Protein AF-A0A8X6V2I6-F1 (afdb_monomer)

InterPro domains:
  IPR021109 Aspartic peptidase domain superfamily [G3DSA:2.40.70.10] (16-106)

Structure (mmCIF, N/CA/C/O backbone):
data_AF-A0A8X6V2I6-F1
#
_entry.id   AF-A0A8X6V2I6-F1
#
loop_
_atom_site.group_PDB
_atom_site.id
_atom_site.type_symbol
_atom_site.label_atom_id
_atom_site.label_alt_id
_atom_site.label_comp_id
_atom_site.label_asym_id
_atom_site.label_entity_id
_atom_site.label_seq_id
_atom_site.pdbx_PDB_ins_code
_atom_site.Cartn_x
_atom_site.Cartn_y
_atom_site.Cartn_z
_atom_site.occupancy
_atom_site.B_iso_or_equiv
_atom_site.auth_seq_id
_atom_site.auth_comp_id
_atom_site.auth_asym_id
_atom_site.auth_atom_id
_atom_site.pdbx_PDB_model_num
ATOM 1 N N . MET A 1 1 ? -2.995 -20.496 -29.997 1.00 34.72 1 MET A N 1
ATOM 2 C CA . MET A 1 1 ? -1.849 -21.273 -29.467 1.00 34.72 1 MET A CA 1
ATOM 3 C C . MET A 1 1 ? -1.577 -20.788 -28.047 1.00 34.72 1 MET A C 1
ATOM 5 O O . MET A 1 1 ? -1.769 -19.608 -27.795 1.00 34.72 1 MET A O 1
ATOM 9 N N . GLY A 1 2 ? -1.323 -21.711 -27.118 1.00 36.81 2 GLY A N 1
ATOM 10 C CA . GLY A 1 2 ? -1.746 -21.632 -25.711 1.00 36.81 2 GLY A CA 1
ATOM 11 C C . GLY A 1 2 ? -1.186 -20.481 -24.867 1.00 36.81 2 GLY A C 1
ATOM 12 O O . GLY A 1 2 ? 0.016 -20.237 -24.838 1.00 36.81 2 GLY A O 1
ATOM 13 N N . HIS A 1 3 ? -2.074 -19.824 -24.114 1.00 37.06 3 HIS A N 1
ATOM 14 C CA . HIS A 1 3 ? -1.704 -18.946 -23.006 1.00 37.06 3 HIS A CA 1
ATOM 15 C C . HIS A 1 3 ? -1.237 -19.808 -21.828 1.00 37.06 3 HIS A C 1
ATOM 17 O O . HIS A 1 3 ? -2.047 -20.347 -21.079 1.00 37.06 3 HIS A O 1
ATOM 23 N N . GLY A 1 4 ? 0.080 -19.967 -21.696 1.00 34.59 4 GLY A N 1
ATOM 24 C CA . GLY A 1 4 ? 0.693 -20.616 -20.544 1.00 34.59 4 GLY A CA 1
ATOM 25 C C . GLY A 1 4 ? 0.560 -19.739 -19.303 1.00 34.59 4 GLY A C 1
ATOM 26 O O . GLY A 1 4 ? 1.283 -18.752 -19.161 1.00 34.59 4 GLY A O 1
ATOM 27 N N . SER A 1 5 ? -0.351 -20.105 -18.404 1.00 36.72 5 SER A N 1
ATOM 28 C CA . SER A 1 5 ? -0.312 -19.675 -17.007 1.00 36.72 5 SER A CA 1
ATOM 29 C C . SER A 1 5 ? 1.030 -20.121 -16.426 1.00 36.72 5 SER A C 1
ATOM 31 O O . SER A 1 5 ? 1.295 -21.316 -16.333 1.00 36.72 5 SER A O 1
ATOM 33 N N . ARG A 1 6 ? 1.920 -19.177 -16.105 1.00 38.22 6 ARG A N 1
ATOM 3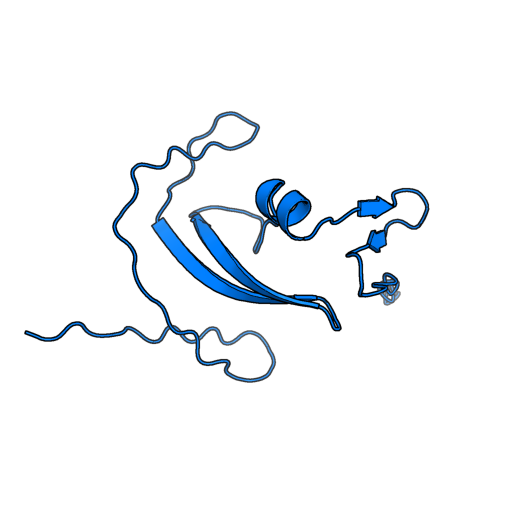4 C CA . ARG A 1 6 ? 3.161 -19.489 -15.389 1.00 38.22 6 ARG A CA 1
ATOM 35 C C . ARG A 1 6 ? 2.872 -19.448 -13.896 1.00 38.22 6 ARG A C 1
ATOM 37 O O . ARG A 1 6 ? 2.546 -18.393 -13.360 1.00 38.22 6 ARG A O 1
ATOM 44 N N . GLU A 1 7 ? 2.981 -20.603 -13.259 1.00 34.56 7 GLU A N 1
ATOM 45 C CA . GLU A 1 7 ? 2.944 -20.756 -11.809 1.00 34.56 7 GLU A CA 1
ATOM 46 C C . GLU A 1 7 ? 4.287 -20.272 -11.244 1.00 34.56 7 GLU A C 1
ATOM 48 O O . GLU A 1 7 ? 5.346 -20.754 -11.647 1.00 34.56 7 GLU A O 1
ATOM 53 N N . ILE A 1 8 ? 4.265 -19.273 -10.359 1.00 40.44 8 ILE A N 1
ATOM 54 C CA . ILE A 1 8 ? 5.465 -18.788 -9.667 1.00 40.44 8 ILE A CA 1
ATOM 55 C C . ILE A 1 8 ? 5.365 -19.251 -8.214 1.00 40.44 8 ILE A C 1
ATOM 57 O O . ILE A 1 8 ? 4.503 -18.791 -7.468 1.00 40.44 8 ILE A O 1
ATOM 61 N N . PHE A 1 9 ? 6.249 -20.169 -7.824 1.00 33.78 9 PHE A N 1
ATOM 62 C CA . PHE A 1 9 ? 6.359 -20.684 -6.461 1.00 33.78 9 PHE A CA 1
ATOM 63 C C . PHE A 1 9 ? 7.393 -19.857 -5.690 1.00 33.78 9 PHE A C 1
ATOM 65 O O . PHE A 1 9 ? 8.577 -19.887 -6.022 1.00 33.78 9 PHE A O 1
ATOM 72 N N . TYR A 1 10 ? 6.971 -19.131 -4.652 1.00 34.50 10 TYR A N 1
ATOM 73 C CA . TYR A 1 10 ? 7.896 -18.546 -3.678 1.00 34.50 10 TYR A CA 1
ATOM 74 C C . TYR A 1 10 ? 8.022 -19.484 -2.474 1.00 34.50 10 TYR A C 1
ATOM 76 O O . TYR A 1 10 ? 7.059 -19.704 -1.743 1.00 34.50 10 TYR A O 1
ATOM 84 N N . PHE A 1 11 ? 9.221 -20.030 -2.259 1.00 35.69 11 PHE A N 1
ATOM 85 C CA . PHE A 1 11 ? 9.559 -20.795 -1.060 1.00 35.69 11 PHE A CA 1
ATOM 86 C C . PHE A 1 11 ? 10.163 -19.857 -0.014 1.00 35.69 11 PHE A C 1
ATOM 88 O O . PHE A 1 11 ? 11.371 -19.645 0.041 1.00 35.69 11 PHE A O 1
ATOM 95 N N . GLY A 1 12 ? 9.297 -19.284 0.818 1.00 30.97 12 GLY A N 1
ATOM 96 C CA . GLY A 1 12 ? 9.668 -18.561 2.030 1.00 30.97 12 GLY A CA 1
ATOM 97 C C . GLY A 1 12 ? 8.832 -19.066 3.201 1.00 30.97 12 GLY A C 1
ATOM 98 O O . GLY A 1 12 ? 7.805 -18.482 3.502 1.00 30.97 12 GLY A O 1
ATOM 99 N N . GLY A 1 13 ? 9.256 -20.179 3.811 1.00 35.97 13 GLY A N 1
ATOM 100 C CA . GLY A 1 13 ? 8.811 -20.652 5.130 1.00 35.97 13 GLY A CA 1
ATOM 101 C C . GLY A 1 13 ? 7.299 -20.791 5.365 1.00 35.97 13 GLY A C 1
ATOM 102 O O . GLY A 1 13 ? 6.717 -19.969 6.060 1.00 35.97 13 GLY A O 1
ATOM 103 N N . GLY A 1 14 ? 6.704 -21.899 4.904 1.00 39.41 14 GLY A N 1
ATOM 104 C CA . GLY A 1 14 ? 5.404 -22.390 5.387 1.00 39.41 14 GLY 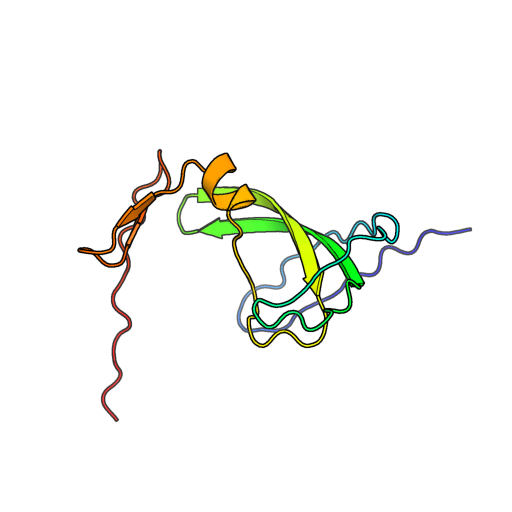A CA 1
ATOM 105 C C . GLY A 1 14 ? 4.241 -22.264 4.397 1.00 39.41 14 GLY A C 1
ATOM 106 O O . GLY A 1 14 ? 3.659 -21.200 4.244 1.00 39.41 14 GLY A O 1
ATOM 107 N N . ILE A 1 15 ? 3.856 -23.415 3.830 1.00 37.88 15 ILE A N 1
ATOM 108 C CA . ILE A 1 15 ? 2.698 -23.690 2.955 1.00 37.88 15 ILE A CA 1
ATOM 109 C C . ILE A 1 15 ? 2.793 -23.077 1.537 1.00 37.88 15 ILE A C 1
ATOM 111 O O . ILE A 1 15 ? 2.723 -21.859 1.387 1.00 37.88 15 ILE A O 1
ATOM 115 N N . PRO A 1 16 ? 2.877 -23.899 0.467 1.00 38.62 16 PRO A N 1
ATOM 116 C CA . PRO A 1 16 ? 2.760 -23.404 -0.902 1.00 38.62 16 PRO A CA 1
ATOM 117 C C . PRO A 1 16 ? 1.335 -22.887 -1.135 1.00 38.62 16 PRO A C 1
ATOM 119 O O . PRO A 1 16 ? 0.387 -23.666 -1.215 1.00 38.62 16 PRO A O 1
ATOM 122 N N . GLN A 1 17 ? 1.169 -21.567 -1.221 1.00 45.44 17 GLN A N 1
ATOM 123 C CA . GLN A 1 17 ? -0.076 -20.974 -1.699 1.00 45.44 17 GLN A CA 1
ATOM 124 C C . GLN A 1 17 ? -0.013 -20.855 -3.221 1.00 45.44 17 GLN A C 1
ATOM 126 O O . GLN A 1 17 ? 0.928 -20.296 -3.780 1.00 45.44 17 GLN A O 1
ATOM 131 N N . LEU A 1 18 ? -1.011 -21.429 -3.890 1.00 39.56 18 LEU A N 1
ATOM 132 C CA . LEU A 1 18 ? -1.166 -21.361 -5.335 1.00 39.56 18 LEU A CA 1
ATOM 133 C C . LEU A 1 18 ? -1.583 -19.929 -5.712 1.00 39.56 18 LEU A C 1
ATOM 135 O O . LEU A 1 18 ? -2.732 -19.537 -5.512 1.00 39.56 18 LEU A O 1
ATOM 139 N N . PHE A 1 19 ? -0.651 -19.130 -6.230 1.00 46.31 19 PHE A N 1
ATOM 140 C CA . PHE A 1 19 ? -0.945 -17.780 -6.712 1.00 46.31 19 PHE A CA 1
ATOM 141 C C . PHE A 1 19 ? -1.401 -17.844 -8.171 1.00 46.31 19 PHE A C 1
ATOM 143 O O . PHE A 1 19 ? -0.634 -18.222 -9.057 1.00 46.31 19 PHE A O 1
ATOM 150 N N . SER A 1 20 ? -2.642 -17.444 -8.457 1.00 41.53 20 SER A N 1
ATOM 151 C CA . SER A 1 20 ? -3.086 -17.287 -9.842 1.00 41.53 20 SER A CA 1
ATOM 152 C C . SER A 1 20 ? -2.571 -15.960 -10.405 1.00 41.53 20 SER A C 1
ATOM 154 O O . SER A 1 20 ? -3.178 -14.908 -10.204 1.00 41.53 20 SER A O 1
ATOM 156 N N . TYR A 1 21 ? -1.450 -15.996 -11.125 1.00 45.44 21 TYR A N 1
ATOM 157 C CA . TYR A 1 21 ? -0.952 -14.839 -11.863 1.00 45.44 21 TYR A CA 1
ATOM 158 C C . TYR A 1 21 ? -1.790 -14.624 -13.130 1.00 45.44 21 TYR A C 1
ATOM 160 O O . TYR A 1 21 ? -1.761 -15.435 -14.057 1.00 45.44 21 TYR A O 1
ATOM 168 N N . ARG A 1 22 ? -2.533 -13.514 -13.190 1.00 51.41 22 ARG A N 1
ATOM 169 C CA . ARG A 1 22 ? -3.125 -13.016 -14.437 1.00 51.41 22 ARG A CA 1
ATOM 170 C C . ARG A 1 22 ? -2.309 -11.811 -14.907 1.00 51.41 22 ARG A C 1
ATOM 172 O O . ARG A 1 22 ? -2.532 -10.721 -14.382 1.00 51.41 22 ARG A O 1
ATOM 179 N N . PRO A 1 23 ? -1.382 -11.966 -15.872 1.00 45.47 23 PRO A N 1
ATOM 180 C CA . PRO A 1 23 ? -0.677 -10.825 -16.438 1.00 45.47 23 PRO A CA 1
ATOM 181 C C . PRO A 1 23 ? -1.694 -9.906 -17.117 1.00 45.47 23 PRO A C 1
ATOM 183 O O . PRO A 1 23 ? -2.195 -10.212 -18.199 1.00 45.47 23 PRO A O 1
ATOM 186 N N . ARG A 1 24 ? -2.019 -8.776 -16.487 1.00 52.78 24 ARG A N 1
ATOM 187 C CA . ARG A 1 24 ? -2.667 -7.657 -17.178 1.00 52.78 24 ARG A CA 1
ATOM 188 C C . ARG A 1 24 ? -1.593 -6.870 -17.935 1.00 52.78 24 ARG A C 1
ATOM 190 O O . ARG A 1 24 ? -0.446 -6.815 -17.500 1.00 52.78 24 ARG A O 1
ATOM 197 N N . GLN A 1 25 ? -1.961 -6.343 -19.107 1.00 50.03 25 GLN A N 1
ATOM 198 C CA . GLN A 1 25 ? -1.101 -5.593 -20.037 1.00 50.03 25 GLN A CA 1
ATOM 199 C C . GLN A 1 25 ? -0.102 -4.666 -19.328 1.00 50.03 25 GLN A C 1
ATOM 201 O O . GLN A 1 25 ? -0.443 -4.043 -18.327 1.00 50.03 25 GLN A O 1
ATOM 206 N N . LYS A 1 26 ? 1.105 -4.514 -19.901 1.00 52.06 26 LYS A N 1
ATOM 207 C CA . LYS A 1 26 ? 2.077 -3.485 -19.496 1.00 52.06 26 LYS A CA 1
ATOM 208 C C . LYS A 1 26 ? 1.393 -2.114 -19.494 1.00 52.06 26 LYS A C 1
ATOM 210 O O . LYS A 1 26 ? 1.209 -1.514 -20.552 1.00 52.06 26 LYS A O 1
ATOM 215 N N . THR A 1 27 ? 1.014 -1.618 -18.324 1.00 53.31 27 THR A N 1
ATOM 216 C CA . THR A 1 27 ? 0.549 -0.244 -18.168 1.00 53.31 27 THR A CA 1
ATOM 217 C C . THR A 1 27 ? 1.769 0.674 -18.160 1.00 53.31 27 THR A C 1
ATOM 219 O O . THR A 1 27 ? 2.790 0.366 -17.540 1.00 53.31 27 THR A O 1
ATOM 222 N N . LYS A 1 28 ? 1.690 1.804 -18.877 1.00 62.97 28 LYS A N 1
ATOM 223 C CA . LYS A 1 28 ? 2.704 2.876 -18.852 1.00 62.97 28 LYS A CA 1
ATOM 224 C C . LYS A 1 28 ? 2.588 3.699 -17.560 1.00 62.97 28 LYS A C 1
ATOM 226 O O . LYS A 1 28 ? 2.609 4.927 -17.601 1.00 62.97 28 LYS A O 1
ATOM 231 N N . ASP A 1 29 ? 2.407 3.034 -16.425 1.00 73.69 29 ASP A N 1
ATOM 232 C CA . ASP A 1 29 ? 2.307 3.718 -15.145 1.00 73.69 29 ASP A CA 1
ATOM 233 C C . ASP A 1 29 ? 3.696 4.231 -14.774 1.00 73.69 29 ASP A C 1
ATOM 235 O O . ASP A 1 29 ? 4.653 3.463 -14.643 1.00 73.69 29 ASP A O 1
ATOM 239 N N . ARG A 1 30 ? 3.824 5.552 -14.647 1.00 82.44 30 ARG A N 1
ATOM 240 C CA . ARG A 1 30 ? 5.062 6.177 -14.193 1.00 82.44 30 ARG A CA 1
ATOM 241 C C . ARG A 1 30 ? 5.123 6.068 -12.674 1.00 82.44 30 ARG A C 1
ATOM 243 O O . ARG A 1 30 ? 4.388 6.763 -11.980 1.00 82.44 30 ARG A O 1
ATOM 250 N N . VAL A 1 31 ? 6.030 5.235 -12.176 1.00 85.25 31 VAL A N 1
ATOM 251 C CA . VAL A 1 31 ? 6.306 5.094 -10.744 1.00 85.25 31 VAL A CA 1
ATOM 252 C C . VAL A 1 31 ? 7.633 5.773 -10.429 1.00 85.25 31 VAL A C 1
ATOM 254 O O . VAL A 1 31 ? 8.626 5.569 -11.129 1.00 85.25 31 VAL A O 1
ATOM 257 N N . VAL A 1 32 ? 7.639 6.613 -9.398 1.00 88.19 32 VAL A N 1
ATOM 258 C CA . VAL A 1 32 ? 8.826 7.335 -8.930 1.00 88.19 32 VAL A CA 1
ATOM 259 C C . VAL A 1 32 ? 8.972 7.164 -7.424 1.00 88.19 32 VAL A C 1
ATOM 261 O O . VAL A 1 32 ? 7.972 7.096 -6.706 1.00 88.19 32 VAL A O 1
ATOM 264 N N . THR A 1 33 ? 10.209 7.092 -6.941 1.00 84.56 33 THR A N 1
ATOM 265 C CA . THR A 1 33 ? 10.500 7.119 -5.506 1.00 84.56 33 THR A CA 1
ATOM 266 C C . THR A 1 33 ? 10.239 8.509 -4.927 1.00 84.56 33 THR A C 1
ATOM 268 O O . THR A 1 33 ? 10.096 9.494 -5.656 1.00 84.56 33 THR A O 1
ATOM 271 N N . ALA A 1 34 ? 10.249 8.618 -3.597 1.00 83.56 34 ALA A N 1
ATOM 272 C CA . ALA A 1 34 ? 10.169 9.908 -2.911 1.00 83.56 34 ALA A CA 1
ATOM 273 C C . ALA A 1 34 ? 11.321 10.862 -3.294 1.00 83.56 34 ALA A C 1
ATOM 275 O O . ALA A 1 34 ? 11.150 12.075 -3.266 1.00 83.56 34 ALA A O 1
ATOM 276 N N . GLN A 1 35 ? 12.477 10.323 -3.692 1.00 85.94 35 GLN A N 1
ATOM 277 C CA . GLN A 1 35 ? 13.635 11.084 -4.177 1.00 85.94 35 GLN A CA 1
ATOM 278 C C . GLN A 1 35 ? 13.523 11.448 -5.669 1.00 85.94 35 GLN A C 1
ATOM 280 O O . GLN A 1 35 ? 14.449 12.022 -6.235 1.00 85.94 35 GLN A O 1
ATOM 285 N N . GLY A 1 36 ? 12.417 11.090 -6.329 1.00 82.69 36 GLY A N 1
ATOM 286 C CA . GLY A 1 36 ? 12.183 11.348 -7.749 1.00 82.69 36 GLY A CA 1
ATOM 287 C C . GLY A 1 36 ? 12.872 10.366 -8.699 1.00 82.69 36 GLY A C 1
ATOM 288 O O . GLY A 1 36 ? 12.769 10.537 -9.915 1.00 82.69 36 GLY A O 1
ATOM 289 N N . ALA A 1 37 ? 13.544 9.329 -8.185 1.00 85.62 37 ALA A N 1
ATOM 290 C CA . ALA A 1 37 ? 14.170 8.312 -9.023 1.00 85.62 37 ALA A CA 1
ATOM 291 C C . ALA A 1 37 ? 13.090 7.440 -9.694 1.00 85.62 37 ALA A C 1
ATOM 293 O O . ALA A 1 37 ? 12.116 7.065 -9.036 1.00 85.62 37 ALA A O 1
ATOM 294 N N . PRO A 1 38 ? 13.217 7.112 -10.989 1.00 85.31 38 PRO A N 1
ATOM 295 C CA . PRO A 1 38 ? 12.258 6.244 -11.661 1.00 85.31 38 PRO A CA 1
ATOM 296 C C . PRO A 1 38 ? 12.347 4.808 -11.128 1.00 85.31 38 PRO A C 1
ATOM 298 O O . PRO A 1 38 ? 13.439 4.270 -10.959 1.00 85.31 38 PRO A O 1
ATOM 301 N N . CYS A 1 39 ? 11.193 4.171 -10.921 1.00 86.44 39 CYS A N 1
ATOM 302 C CA . CYS A 1 39 ? 11.095 2.744 -10.617 1.00 86.44 39 CYS A CA 1
ATOM 303 C C . CYS A 1 39 ? 10.611 1.975 -11.847 1.00 86.44 39 CYS A C 1
ATOM 305 O O . CYS A 1 39 ? 9.644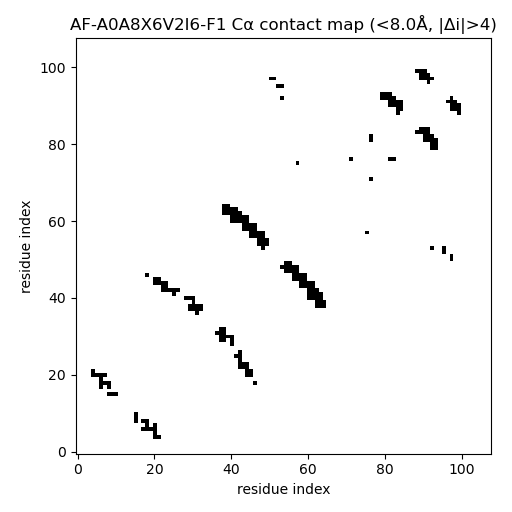 2.375 -12.503 1.00 86.44 39 CYS A O 1
ATOM 307 N N . SER A 1 40 ? 11.240 0.836 -12.134 1.00 88.50 40 SER A N 1
ATOM 308 C CA . SER A 1 40 ? 10.790 -0.049 -13.209 1.00 88.50 40 SER A CA 1
ATOM 309 C C . SER A 1 40 ? 9.505 -0.763 -12.793 1.00 88.50 40 SER 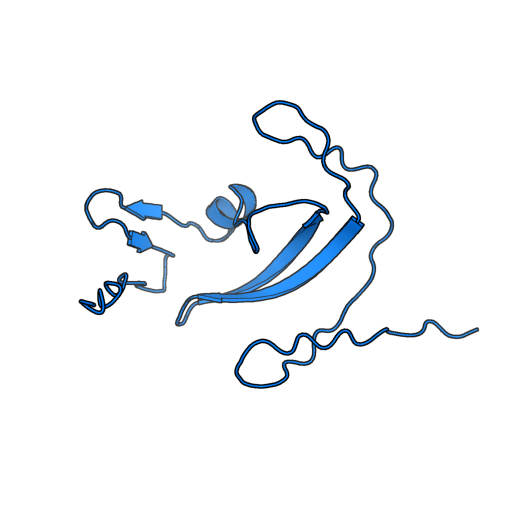A C 1
ATOM 311 O O . SER A 1 40 ? 9.514 -1.632 -11.923 1.00 88.50 40 SER A O 1
ATOM 313 N N . HIS A 1 41 ? 8.394 -0.402 -13.434 1.00 89.19 41 HIS A N 1
ATOM 314 C CA . HIS A 1 41 ? 7.108 -1.069 -13.269 1.00 89.19 41 HIS A CA 1
ATOM 315 C C . HIS A 1 41 ? 7.047 -2.327 -14.149 1.00 89.19 41 HIS A C 1
ATOM 317 O O . HIS A 1 41 ? 7.005 -2.241 -15.379 1.00 89.19 41 HIS A O 1
ATOM 323 N N . LEU A 1 42 ? 7.055 -3.502 -13.520 1.00 88.81 42 LEU A N 1
ATOM 324 C CA . LEU A 1 42 ? 7.070 -4.801 -14.201 1.00 88.81 42 LEU A CA 1
ATOM 325 C C . LEU A 1 42 ? 5.661 -5.292 -14.569 1.00 88.81 42 LEU A C 1
ATOM 327 O O . LEU A 1 42 ? 5.512 -6.123 -15.466 1.00 88.81 42 LEU A O 1
ATOM 331 N N . GLY A 1 43 ? 4.627 -4.767 -13.909 1.00 88.94 43 GLY A N 1
ATOM 332 C CA . GLY A 1 43 ? 3.230 -5.114 -14.152 1.00 88.94 43 GLY A CA 1
ATOM 333 C C . GLY A 1 43 ? 2.392 -5.042 -12.882 1.00 88.94 43 GLY A C 1
ATOM 334 O O . GLY A 1 43 ? 2.820 -4.480 -11.878 1.00 88.94 43 GLY A O 1
ATOM 335 N N . ARG A 1 44 ? 1.200 -5.643 -12.923 1.00 89.88 44 ARG A N 1
ATOM 336 C CA . ARG A 1 44 ? 0.294 -5.733 -11.773 1.00 89.88 44 ARG A CA 1
ATOM 337 C C . ARG A 1 44 ? -0.060 -7.182 -11.449 1.00 89.88 44 ARG A C 1
ATOM 339 O O . ARG A 1 44 ? -0.054 -8.029 -12.344 1.00 89.88 44 ARG A O 1
ATOM 346 N N . VAL A 1 45 ? -0.377 -7.459 -10.188 1.00 90.06 45 VAL A N 1
ATOM 347 C CA . VAL A 1 45 ? -0.831 -8.775 -9.714 1.00 90.06 45 VAL A CA 1
ATOM 348 C C . VAL A 1 45 ? -1.939 -8.620 -8.681 1.00 90.06 45 VAL A C 1
ATOM 350 O O . VAL A 1 45 ? -1.864 -7.751 -7.821 1.00 90.06 45 VAL A O 1
ATOM 353 N N . GLU A 1 46 ? -2.966 -9.463 -8.757 1.00 91.44 46 GLU A N 1
ATOM 354 C CA . GLU A 1 46 ? -3.990 -9.557 -7.716 1.00 91.44 46 GLU A CA 1
ATOM 355 C C . GLU A 1 46 ? -3.572 -10.612 -6.687 1.00 91.44 46 GLU A C 1
ATOM 357 O O . GLU A 1 46 ? -3.300 -11.759 -7.044 1.00 91.44 46 GLU A O 1
ATOM 362 N N . LEU A 1 47 ? -3.501 -10.221 -5.415 1.00 87.81 47 LEU A N 1
ATOM 363 C CA . LEU A 1 47 ? -3.126 -11.089 -4.299 1.00 87.81 47 LEU A CA 1
ATOM 364 C C . LEU A 1 47 ? -4.195 -11.037 -3.207 1.00 87.81 47 LEU A C 1
ATOM 366 O O . LEU A 1 47 ? -4.828 -10.007 -2.986 1.00 87.81 47 LEU A O 1
ATOM 370 N N . GLN A 1 48 ? -4.369 -12.141 -2.481 1.00 88.69 48 GLN A N 1
ATOM 371 C CA . GLN A 1 48 ? -5.167 -12.155 -1.256 1.00 88.69 48 GLN A CA 1
ATOM 372 C C . GLN A 1 48 ? -4.329 -11.603 -0.102 1.00 88.69 48 GLN A C 1
ATOM 374 O O . GLN A 1 48 ? -3.377 -12.245 0.343 1.00 88.69 48 GLN A O 1
ATOM 379 N N . ILE A 1 49 ? -4.682 -10.418 0.394 1.00 88.38 49 ILE A N 1
ATOM 380 C CA . ILE A 1 49 ? -4.079 -9.864 1.606 1.00 88.38 49 ILE A CA 1
ATOM 381 C C . ILE A 1 49 ? -4.751 -10.523 2.804 1.00 88.38 49 ILE A C 1
ATOM 383 O O . ILE A 1 49 ? -5.977 -10.506 2.902 1.00 88.38 49 ILE A O 1
ATOM 387 N N . ARG A 1 50 ? -3.950 -11.040 3.739 1.00 86.81 50 ARG A N 1
ATOM 388 C CA . ARG A 1 50 ? -4.418 -11.488 5.052 1.00 86.81 50 ARG A CA 1
ATOM 389 C C . ARG A 1 50 ? -3.696 -10.722 6.154 1.00 86.81 50 ARG A C 1
ATOM 391 O O . ARG A 1 50 ? -2.492 -10.890 6.333 1.00 86.81 50 ARG A O 1
ATOM 398 N N . ILE A 1 51 ? -4.438 -9.916 6.910 1.00 85.06 51 ILE A N 1
ATOM 399 C CA . ILE A 1 51 ? -3.947 -9.237 8.116 1.00 85.06 51 ILE A CA 1
ATOM 400 C C . ILE A 1 51 ? -4.827 -9.698 9.276 1.00 85.06 51 ILE A C 1
ATOM 402 O O . ILE A 1 51 ? -5.917 -9.180 9.493 1.00 85.06 51 ILE A O 1
ATOM 406 N N . ARG A 1 52 ? -4.353 -10.716 10.002 1.00 81.62 52 ARG A N 1
ATOM 407 C CA . ARG A 1 52 ? -5.131 -11.441 11.022 1.00 81.62 52 ARG A CA 1
ATOM 408 C C . ARG A 1 52 ? -6.435 -12.024 10.467 1.00 81.62 52 ARG A C 1
ATOM 410 O O . ARG A 1 52 ? -6.368 -12.932 9.634 1.00 81.62 52 ARG A O 1
ATOM 417 N N . GLU A 1 53 ? -7.580 -11.545 10.950 1.00 80.12 53 GLU A N 1
ATOM 418 C CA . GLU A 1 53 ? -8.925 -11.941 10.539 1.00 80.12 53 GLU A CA 1
ATOM 419 C C . GLU A 1 53 ? -9.403 -11.179 9.294 1.00 80.12 53 GLU A C 1
ATOM 421 O O . GLU A 1 53 ? -10.328 -11.635 8.626 1.00 80.12 53 GLU A O 1
ATOM 426 N N . PHE A 1 54 ? -8.765 -10.055 8.948 1.00 80.75 54 PHE A N 1
ATOM 427 C CA . PHE A 1 54 ? -9.079 -9.315 7.730 1.00 80.75 54 PHE A CA 1
ATOM 428 C C . PHE A 1 54 ? -8.494 -10.028 6.507 1.00 80.75 54 PHE A C 1
ATOM 430 O O . PHE A 1 54 ? -7.282 -10.271 6.437 1.00 80.75 54 PHE A O 1
ATOM 437 N N . GLN A 1 55 ? -9.346 -10.309 5.520 1.00 87.44 55 GLN A N 1
ATOM 438 C CA . GLN A 1 55 ? -8.943 -10.884 4.242 1.00 87.44 55 GLN A CA 1
ATOM 439 C C . GLN A 1 55 ? -9.626 -10.176 3.071 1.00 87.44 55 GLN A C 1
ATOM 441 O O . GLN A 1 55 ? -10.849 -10.026 3.057 1.00 87.44 55 GLN A O 1
ATOM 446 N N . LYS A 1 56 ? -8.843 -9.749 2.073 1.00 83.88 56 LYS A N 1
ATOM 447 C CA . LYS A 1 56 ? -9.378 -9.092 0.872 1.00 83.88 56 LYS A CA 1
ATOM 448 C C . LYS A 1 56 ? -8.448 -9.275 -0.337 1.00 83.88 56 LYS A C 1
ATOM 450 O O . LYS A 1 56 ? -7.234 -9.126 -0.174 1.00 83.88 56 LYS A O 1
ATOM 455 N N . PRO A 1 57 ? -8.979 -9.535 -1.548 1.00 89.75 57 PRO A N 1
ATOM 456 C CA . PRO A 1 57 ? -8.194 -9.406 -2.772 1.00 89.75 57 PRO A CA 1
ATOM 457 C C . PRO A 1 57 ? -7.750 -7.956 -2.974 1.00 89.75 57 PRO A C 1
ATOM 459 O O . PRO A 1 57 ? -8.521 -7.019 -2.741 1.00 89.75 57 PRO A O 1
ATOM 462 N N . TRP A 1 58 ? -6.519 -7.771 -3.435 1.00 91.94 58 TRP A N 1
ATOM 463 C CA . TRP A 1 58 ? -5.968 -6.458 -3.741 1.00 91.94 58 TRP A CA 1
ATOM 464 C C . TRP A 1 58 ? -5.017 -6.511 -4.936 1.00 91.94 58 TRP A C 1
ATOM 466 O O . TRP A 1 58 ? -4.248 -7.462 -5.077 1.00 91.94 58 TRP A O 1
ATOM 476 N N . GLU A 1 59 ? -5.064 -5.487 -5.788 1.00 93.56 59 GLU A N 1
ATOM 477 C CA . GLU A 1 59 ? -4.161 -5.342 -6.933 1.00 93.56 59 GLU A CA 1
ATOM 478 C C . GLU A 1 59 ? -2.894 -4.588 -6.499 1.00 93.56 59 GLU A C 1
ATOM 480 O O . GLU A 1 59 ? -2.965 -3.492 -5.949 1.00 93.56 59 GLU A O 1
ATOM 485 N N . PHE A 1 60 ? -1.728 -5.178 -6.752 1.00 92.00 60 PHE A N 1
ATOM 486 C CA . PHE A 1 60 ? -0.417 -4.613 -6.449 1.00 92.00 60 PHE A CA 1
ATOM 487 C C . PHE A 1 60 ? 0.354 -4.293 -7.720 1.00 92.00 60 PHE A C 1
ATOM 489 O O . PHE A 1 60 ? 0.325 -5.056 -8.686 1.00 92.00 60 PHE A O 1
ATOM 496 N N . HIS A 1 61 ? 1.127 -3.212 -7.674 1.00 91.75 61 HIS A N 1
ATOM 497 C CA . HIS A 1 61 ? 2.181 -2.944 -8.644 1.00 91.75 61 HIS A CA 1
ATOM 498 C C . HIS A 1 61 ? 3.419 -3.786 -8.317 1.00 91.75 61 HIS A C 1
ATOM 500 O O . HIS A 1 61 ? 3.902 -3.776 -7.185 1.00 91.75 61 HIS A O 1
ATOM 506 N N . ILE A 1 62 ? 3.959 -4.484 -9.315 1.00 91.00 62 ILE A N 1
ATOM 507 C CA . ILE A 1 62 ? 5.242 -5.180 -9.214 1.00 91.00 62 ILE A CA 1
ATOM 508 C C . ILE A 1 62 ? 6.325 -4.201 -9.656 1.00 91.00 62 ILE A C 1
ATOM 510 O O . ILE A 1 62 ? 6.359 -3.785 -10.817 1.00 91.00 62 ILE A O 1
ATOM 514 N N . LEU A 1 63 ? 7.198 -3.833 -8.724 1.00 90.31 63 LEU A N 1
ATOM 515 C CA . LEU A 1 63 ? 8.275 -2.874 -8.937 1.00 90.31 63 LEU A CA 1
ATOM 516 C C . LEU A 1 63 ? 9.624 -3.568 -8.774 1.00 90.31 63 LEU A C 1
ATOM 518 O O . LEU A 1 63 ? 9.807 -4.350 -7.843 1.00 90.31 63 LEU A O 1
ATOM 522 N N . ASP A 1 64 ? 10.559 -3.266 -9.667 1.00 86.44 64 ASP A N 1
ATOM 523 C CA . ASP A 1 64 ? 11.944 -3.719 -9.539 1.00 86.44 64 ASP A CA 1
ATOM 524 C C . ASP A 1 64 ? 12.755 -2.796 -8.612 1.00 86.44 64 ASP A C 1
ATOM 526 O O . ASP A 1 64 ? 12.445 -1.608 -8.479 1.00 86.44 64 ASP A O 1
ATOM 530 N N . ASN A 1 65 ? 13.830 -3.328 -8.024 1.00 80.44 65 ASN A N 1
ATOM 531 C CA . ASN A 1 65 ? 14.800 -2.596 -7.194 1.00 80.44 65 ASN A CA 1
ATOM 532 C C . ASN A 1 65 ? 14.215 -1.882 -5.957 1.00 80.44 65 ASN A C 1
ATOM 534 O O . ASN A 1 65 ? 14.743 -0.865 -5.506 1.00 80.44 65 ASN A O 1
ATOM 538 N N . MET A 1 66 ? 13.138 -2.416 -5.376 1.00 81.38 66 MET A N 1
ATOM 539 C CA . MET A 1 66 ? 12.572 -1.907 -4.124 1.00 81.38 66 MET A CA 1
ATOM 540 C C . MET A 1 66 ? 13.190 -2.606 -2.910 1.00 81.38 66 MET A C 1
ATOM 542 O O . MET A 1 66 ? 13.255 -3.830 -2.851 1.00 81.38 66 MET A O 1
ATOM 546 N N . GLN A 1 67 ? 13.597 -1.826 -1.904 1.00 84.06 67 GLN A N 1
ATOM 547 C CA . GLN A 1 67 ? 14.077 -2.371 -0.624 1.00 84.06 67 GLN A CA 1
ATOM 548 C C . GLN A 1 67 ? 12.947 -2.999 0.208 1.00 84.06 67 GLN A C 1
ATOM 550 O O . GLN A 1 67 ? 13.186 -3.888 1.022 1.00 84.06 67 GLN A O 1
ATOM 555 N N . TYR A 1 68 ? 11.713 -2.533 0.014 1.00 82.25 68 TYR A N 1
ATOM 556 C CA . TYR A 1 68 ? 10.537 -3.030 0.718 1.00 82.25 68 TYR A CA 1
ATOM 557 C C . TYR A 1 68 ? 9.904 -4.193 -0.045 1.00 82.25 68 TYR A C 1
ATOM 559 O O . TYR A 1 68 ? 9.657 -4.091 -1.243 1.00 82.25 68 TYR A O 1
ATOM 567 N N . GLN A 1 69 ? 9.577 -5.271 0.670 1.00 85.50 69 GLN A N 1
ATOM 568 C CA . GLN A 1 69 ? 8.920 -6.449 0.089 1.00 85.50 69 GLN A CA 1
ATOM 569 C C . GLN A 1 69 ? 7.463 -6.181 -0.313 1.00 85.50 69 GLN A C 1
ATOM 571 O O . GLN A 1 69 ? 6.959 -6.777 -1.259 1.00 85.50 69 GLN A O 1
ATOM 576 N N . CYS A 1 70 ? 6.772 -5.311 0.425 1.00 88.56 70 CYS A N 1
ATOM 577 C CA . CYS A 1 70 ? 5.380 -4.954 0.186 1.00 88.56 70 CYS A CA 1
ATOM 578 C C . CYS A 1 70 ? 5.116 -3.555 0.746 1.00 88.56 70 CYS A C 1
ATOM 580 O O . CYS A 1 70 ? 5.588 -3.218 1.834 1.00 88.56 70 CYS A O 1
ATOM 582 N N . ILE A 1 71 ? 4.360 -2.751 0.003 1.00 90.75 71 ILE A N 1
ATOM 583 C CA . ILE A 1 71 ? 3.918 -1.423 0.423 1.00 90.75 71 ILE A CA 1
ATOM 584 C C . ILE A 1 71 ? 2.397 -1.397 0.318 1.00 90.75 71 ILE A C 1
ATOM 586 O O . ILE A 1 71 ? 1.841 -1.604 -0.759 1.00 90.75 71 ILE A O 1
ATOM 590 N N . LEU A 1 72 ? 1.732 -1.125 1.438 1.00 91.06 72 LEU A N 1
ATOM 591 C CA . LEU A 1 72 ? 0.303 -0.831 1.463 1.00 91.06 72 LEU A CA 1
ATOM 592 C C . LEU A 1 72 ? 0.128 0.675 1.280 1.00 91.06 72 LEU A C 1
ATOM 594 O O . LEU A 1 72 ? 0.461 1.463 2.164 1.00 91.06 72 LEU A O 1
ATOM 598 N N . GLY A 1 73 ? -0.331 1.067 0.095 1.00 91.44 73 GLY A N 1
ATOM 599 C CA . GLY A 1 73 ? -0.504 2.465 -0.271 1.00 91.44 73 GLY A CA 1
ATOM 600 C C . GLY A 1 73 ? -1.729 3.119 0.370 1.00 91.44 73 GLY A C 1
ATOM 601 O O . GLY A 1 73 ? -2.556 2.495 1.038 1.00 91.44 73 GLY A O 1
ATOM 602 N N . ILE A 1 74 ? -1.857 4.427 0.136 1.00 91.06 74 ILE A N 1
ATOM 603 C CA . ILE A 1 74 ? -3.001 5.232 0.595 1.00 91.06 74 ILE A CA 1
ATOM 604 C C . ILE A 1 74 ? -4.314 4.754 -0.037 1.00 91.06 74 ILE A C 1
ATOM 606 O O . ILE A 1 74 ? -5.373 4.855 0.578 1.00 91.06 74 ILE A O 1
ATOM 610 N N . ASP A 1 75 ? -4.252 4.224 -1.252 1.00 91.06 75 ASP A N 1
ATOM 611 C CA . ASP A 1 75 ? -5.359 3.566 -1.943 1.00 91.06 75 ASP A CA 1
ATOM 612 C C . ASP A 1 75 ? -5.917 2.380 -1.142 1.00 91.06 75 ASP A C 1
ATOM 614 O O . ASP A 1 75 ? -7.124 2.327 -0.887 1.00 91.06 75 ASP A O 1
ATOM 618 N N . PHE A 1 76 ? -5.044 1.492 -0.658 1.00 90.81 76 PHE A N 1
ATOM 619 C CA . PHE A 1 76 ? -5.431 0.395 0.226 1.00 90.81 76 PHE A CA 1
ATOM 620 C C . PHE A 1 76 ? -5.992 0.922 1.543 1.00 90.81 76 PHE A C 1
ATOM 622 O O . PHE A 1 76 ? -7.062 0.479 1.969 1.00 90.81 76 PHE A O 1
ATOM 629 N N . MET A 1 77 ? -5.316 1.893 2.169 1.00 91.00 77 MET A N 1
ATOM 630 C CA . MET A 1 77 ? -5.758 2.455 3.450 1.00 91.00 77 MET A CA 1
ATOM 631 C C . MET A 1 77 ? -7.163 3.065 3.351 1.00 91.00 77 MET A C 1
ATOM 633 O O . MET A 1 77 ? -8.024 2.780 4.181 1.00 91.00 77 MET A O 1
ATOM 637 N N . LYS A 1 78 ? -7.444 3.825 2.286 1.00 90.88 78 LYS A N 1
ATOM 638 C CA . LYS A 1 78 ? -8.778 4.388 2.026 1.00 90.88 78 LYS A CA 1
ATOM 639 C C . LYS A 1 78 ? -9.822 3.296 1.786 1.00 90.88 78 LYS A C 1
ATOM 641 O O . LYS A 1 78 ? -10.896 3.337 2.381 1.00 90.88 78 LYS A O 1
ATOM 646 N N . ALA A 1 79 ? -9.513 2.304 0.951 1.00 88.88 79 ALA A N 1
ATOM 647 C CA . ALA A 1 79 ? -10.461 1.247 0.593 1.00 88.88 79 ALA A CA 1
ATOM 648 C C . ALA A 1 79 ? -10.749 0.247 1.728 1.00 88.88 79 ALA A C 1
ATOM 650 O O . ALA A 1 79 ? -11.765 -0.453 1.685 1.00 88.88 79 ALA A O 1
ATOM 651 N N . SER A 1 80 ? -9.852 0.147 2.709 1.00 87.38 80 SER A N 1
ATOM 652 C CA . SER A 1 80 ? -10.014 -0.664 3.923 1.00 87.38 80 SER A CA 1
ATOM 653 C C . SER A 1 80 ? -10.465 0.155 5.136 1.00 87.38 80 SER A C 1
ATOM 655 O O . SER A 1 80 ? -10.685 -0.427 6.191 1.00 87.38 80 SER A O 1
ATOM 657 N N . ARG A 1 81 ? -10.651 1.479 4.989 1.00 88.81 81 ARG A N 1
ATOM 658 C CA . ARG A 1 81 ? -10.977 2.416 6.083 1.00 88.81 81 ARG A CA 1
ATOM 659 C C . ARG A 1 81 ? -9.992 2.332 7.258 1.00 88.81 81 ARG A C 1
ATOM 661 O O . ARG A 1 81 ? -10.370 2.500 8.410 1.00 88.81 81 ARG A O 1
ATOM 668 N N . LEU A 1 82 ? -8.735 2.055 6.944 1.00 88.19 82 LEU A N 1
ATOM 669 C CA . LEU A 1 82 ? -7.670 1.798 7.898 1.00 88.19 82 LEU A CA 1
ATOM 670 C C . LEU A 1 82 ? -7.236 3.080 8.614 1.00 88.19 82 LEU A C 1
ATOM 672 O O . LEU A 1 82 ? -7.008 4.110 7.978 1.00 88.19 82 LEU A O 1
ATOM 676 N N . THR A 1 83 ? -7.068 2.976 9.929 1.00 89.50 83 THR A N 1
ATOM 677 C CA . THR A 1 83 ? -6.594 4.047 10.810 1.00 89.50 83 THR A CA 1
ATOM 678 C C . THR A 1 83 ? -5.228 3.683 11.381 1.00 89.50 83 THR A C 1
ATOM 680 O O . THR A 1 83 ? -4.996 2.543 11.788 1.00 89.50 83 THR A O 1
ATOM 683 N N . LEU A 1 84 ? -4.320 4.656 11.419 1.00 89.88 84 LEU A N 1
ATOM 684 C CA . LEU A 1 84 ? -3.026 4.537 12.085 1.00 89.88 84 LEU A CA 1
ATOM 685 C C . LEU A 1 84 ? -3.141 5.148 13.484 1.00 89.88 84 LEU A C 1
ATOM 687 O O . LEU A 1 84 ? -3.456 6.331 13.608 1.00 89.88 84 LEU A O 1
ATOM 691 N N . ASP A 1 85 ? -2.895 4.349 14.518 1.00 88.06 85 ASP A N 1
ATOM 692 C CA . ASP A 1 85 ? -2.813 4.808 15.905 1.00 88.06 85 ASP A CA 1
ATOM 693 C C . ASP A 1 85 ? -1.333 4.898 16.290 1.00 88.06 85 ASP A C 1
ATOM 695 O O . ASP A 1 85 ? -0.670 3.886 16.515 1.00 88.06 85 ASP A O 1
ATOM 699 N N . PHE A 1 86 ? -0.792 6.114 16.322 1.00 90.50 86 PHE A N 1
ATOM 700 C CA . PHE A 1 86 ? 0.623 6.334 16.619 1.00 90.50 86 PHE A CA 1
ATOM 701 C C . PHE A 1 86 ? 0.955 6.155 18.104 1.00 90.50 86 PHE A C 1
ATOM 703 O O . PHE A 1 86 ? 2.073 5.738 18.415 1.00 90.50 86 PHE A O 1
ATOM 710 N N . ASP A 1 87 ? -0.004 6.395 19.001 1.00 91.69 87 ASP A N 1
ATOM 711 C CA . ASP A 1 87 ? 0.191 6.275 20.449 1.00 91.69 87 ASP A CA 1
ATOM 712 C C . ASP A 1 87 ? 0.317 4.802 20.845 1.00 91.69 87 ASP A C 1
ATOM 714 O O . ASP A 1 87 ? 1.255 4.398 21.537 1.00 91.69 87 ASP A O 1
ATOM 718 N N . GLN A 1 88 ? -0.579 3.965 20.319 1.00 87.25 88 GLN A N 1
ATOM 719 C CA . GLN A 1 88 ? -0.540 2.510 20.497 1.00 87.25 88 GLN A CA 1
ATOM 720 C C . GLN A 1 88 ? 0.378 1.814 19.487 1.00 87.25 88 GLN A C 1
ATOM 722 O O . GLN A 1 88 ? 0.486 0.585 19.482 1.00 87.25 88 GLN A O 1
ATOM 727 N N . LYS A 1 89 ? 1.009 2.598 18.605 1.00 89.06 89 LYS A N 1
ATOM 728 C CA . LYS A 1 89 ? 1.810 2.158 17.458 1.00 89.06 89 LYS A CA 1
ATOM 729 C C . LYS A 1 89 ? 1.066 1.211 16.518 1.00 89.06 89 LYS A C 1
ATOM 731 O O . LYS A 1 89 ? 1.722 0.561 15.721 1.00 89.06 89 LYS A O 1
ATOM 736 N N . SER A 1 90 ? -0.263 1.133 16.568 1.00 83.00 90 SER A N 1
ATOM 737 C CA . SER A 1 90 ? -1.074 0.090 15.944 1.00 83.00 90 SER A CA 1
ATOM 738 C C . SER A 1 90 ? -1.754 0.510 14.637 1.00 83.00 90 SER A C 1
ATOM 740 O O . SER A 1 90 ? -1.759 1.673 14.238 1.00 83.00 90 SER A O 1
ATOM 742 N 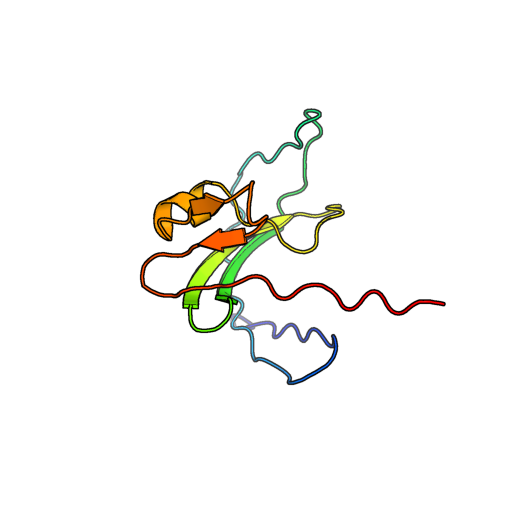N . LEU A 1 91 ? -2.303 -0.480 13.934 1.00 85.94 91 LEU A N 1
ATOM 743 C CA . LEU A 1 91 ? -3.048 -0.296 12.696 1.00 85.94 91 LEU A CA 1
ATOM 744 C C . LEU A 1 91 ? -4.429 -0.906 12.891 1.00 85.94 91 LEU A C 1
ATOM 746 O O . LEU A 1 91 ? -4.538 -2.081 13.235 1.00 85.94 91 LEU A O 1
ATOM 750 N N . ILE A 1 92 ? -5.471 -0.111 12.678 1.00 85.38 92 ILE A N 1
ATOM 751 C CA . ILE A 1 92 ? -6.856 -0.486 12.953 1.00 85.38 92 ILE A CA 1
ATOM 752 C C . ILE A 1 92 ? -7.588 -0.585 11.622 1.00 85.38 92 ILE A C 1
ATOM 754 O O . ILE A 1 92 ? -7.643 0.387 10.875 1.00 85.38 92 ILE A O 1
ATOM 758 N N . ILE A 1 93 ? -8.165 -1.746 11.325 1.00 84.12 93 ILE A N 1
ATOM 759 C CA . ILE A 1 93 ? -9.060 -1.932 10.181 1.00 84.12 93 ILE A CA 1
ATOM 760 C C . ILE A 1 93 ? -10.474 -2.077 10.758 1.00 84.12 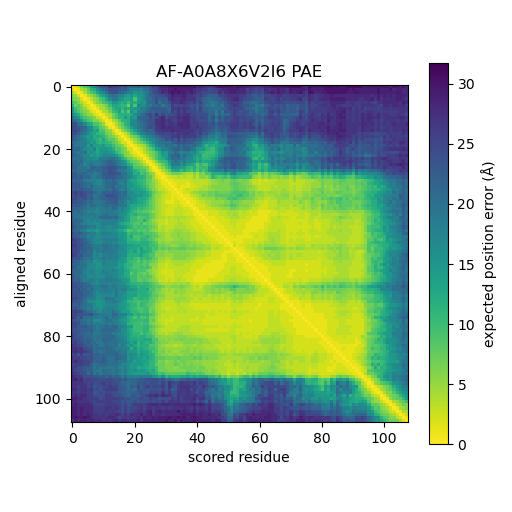93 ILE A C 1
ATOM 762 O O . ILE A 1 93 ? -10.683 -2.969 11.580 1.00 84.12 93 ILE A O 1
ATOM 766 N N . PRO A 1 94 ? -11.440 -1.211 10.405 1.00 72.75 94 PRO A N 1
ATOM 767 C CA . PRO A 1 94 ? -12.809 -1.323 10.892 1.00 72.75 94 PRO A CA 1
ATOM 768 C C . PRO A 1 94 ? -13.359 -2.732 10.666 1.00 72.75 94 PRO A C 1
ATOM 770 O O . PRO A 1 94 ? -13.043 -3.371 9.664 1.00 72.75 94 PRO A O 1
ATOM 773 N N . ASP A 1 95 ? -14.137 -3.212 11.633 1.00 63.94 95 ASP A N 1
ATOM 774 C CA . ASP A 1 95 ? -14.693 -4.570 11.716 1.00 63.94 95 ASP A CA 1
ATOM 775 C C . ASP A 1 95 ? -13.691 -5.691 12.090 1.00 63.94 95 ASP A C 1
ATOM 777 O O . ASP A 1 95 ? -14.114 -6.818 12.350 1.00 63.94 95 ASP A O 1
ATOM 781 N N . HIS A 1 96 ? -12.389 -5.391 12.250 1.00 56.28 96 HIS A N 1
ATOM 782 C CA . HIS A 1 96 ? -11.371 -6.336 12.742 1.00 56.28 96 HIS A CA 1
ATOM 783 C C . HIS A 1 96 ? -10.355 -5.656 13.685 1.00 56.28 96 HIS A C 1
ATOM 785 O O . HIS A 1 96 ? -9.505 -4.869 13.272 1.00 56.28 96 HIS A O 1
ATOM 791 N N . LEU A 1 97 ? -10.400 -5.960 14.987 1.00 49.00 97 LEU A N 1
ATOM 792 C CA . LEU A 1 97 ? -9.511 -5.336 15.976 1.00 49.00 97 LEU A CA 1
ATOM 793 C C . LEU A 1 97 ? -8.080 -5.922 15.919 1.00 49.00 97 LEU A C 1
ATOM 795 O O . LEU A 1 97 ? -7.761 -6.915 16.576 1.00 49.00 97 LEU A O 1
ATOM 799 N N . ILE A 1 98 ? -7.180 -5.287 15.164 1.00 53.78 98 ILE A N 1
ATOM 800 C CA . ILE A 1 98 ? -5.786 -5.734 14.985 1.00 53.78 98 ILE A CA 1
ATOM 801 C C . ILE A 1 98 ? -4.875 -5.103 16.058 1.00 53.78 98 ILE A C 1
ATOM 803 O O . ILE A 1 98 ? -4.179 -4.120 15.826 1.00 53.78 98 ILE A O 1
ATOM 807 N N . LYS A 1 99 ? -4.839 -5.680 17.267 1.00 49.06 99 LYS A N 1
ATOM 808 C CA . LYS A 1 99 ? -3.889 -5.273 18.330 1.00 49.06 99 LYS A CA 1
ATOM 809 C C . LYS A 1 99 ? -2.454 -5.654 17.983 1.00 49.06 99 LYS A C 1
ATOM 811 O O . LYS A 1 99 ? -2.162 -6.836 18.073 1.00 49.06 99 LYS A O 1
ATOM 816 N N . GLN A 1 100 ? -1.5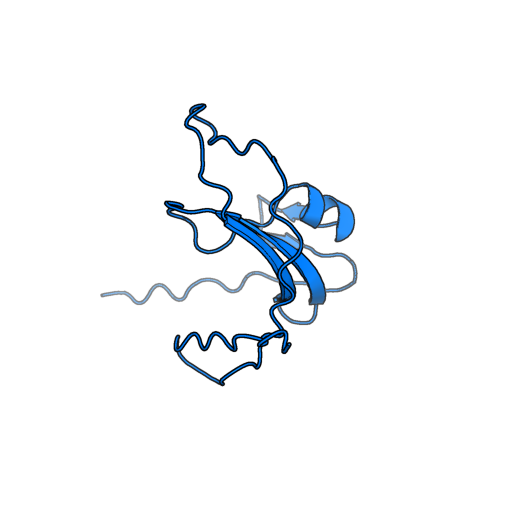39 -4.742 17.672 1.00 48.97 100 GLN A N 1
ATOM 817 C CA . GLN A 1 100 ? -0.139 -5.130 17.441 1.00 48.97 100 GLN A CA 1
ATOM 818 C C . GLN A 1 100 ? 0.427 -6.007 18.566 1.00 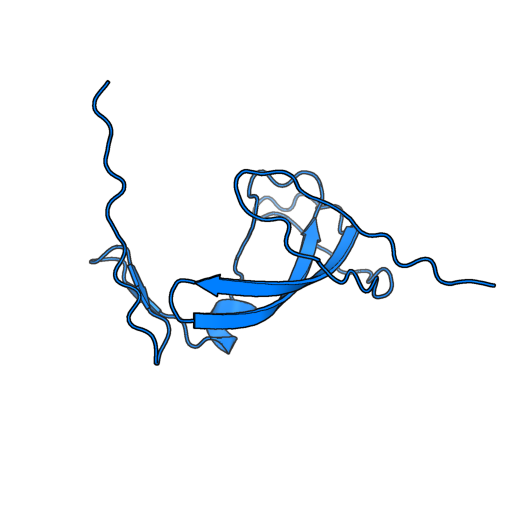48.97 100 GLN A C 1
ATOM 820 O O . GLN A 1 100 ? 0.329 -5.678 19.744 1.00 48.97 100 GLN A O 1
ATOM 825 N N . THR A 1 101 ? 1.006 -7.144 18.190 1.00 47.69 101 THR A N 1
ATOM 826 C CA . THR A 1 101 ? 1.806 -7.952 19.107 1.00 47.69 101 THR A CA 1
ATOM 827 C C . THR A 1 101 ? 3.205 -7.337 19.161 1.00 47.69 101 THR A C 1
ATOM 829 O O . THR A 1 101 ? 3.786 -7.111 18.095 1.00 47.69 101 THR A O 1
ATOM 832 N N . PRO A 1 102 ? 3.766 -7.063 20.351 1.00 48.12 102 PRO A N 1
ATOM 833 C CA . PRO A 1 102 ? 5.169 -6.693 20.470 1.00 48.12 102 PRO A CA 1
ATOM 834 C C . PRO A 1 102 ? 6.033 -7.760 19.793 1.00 48.12 102 PRO A C 1
ATOM 836 O O . PRO A 1 102 ? 5.781 -8.957 19.955 1.00 48.12 102 PRO A O 1
ATOM 839 N N . LYS A 1 103 ? 7.053 -7.348 19.033 1.00 49.84 103 LYS A N 1
ATOM 840 C CA . LYS A 1 103 ? 8.144 -8.269 18.706 1.00 49.84 103 LYS A CA 1
ATOM 841 C C . LYS A 1 103 ? 8.781 -8.665 20.034 1.00 49.84 103 LYS A C 1
ATOM 843 O O .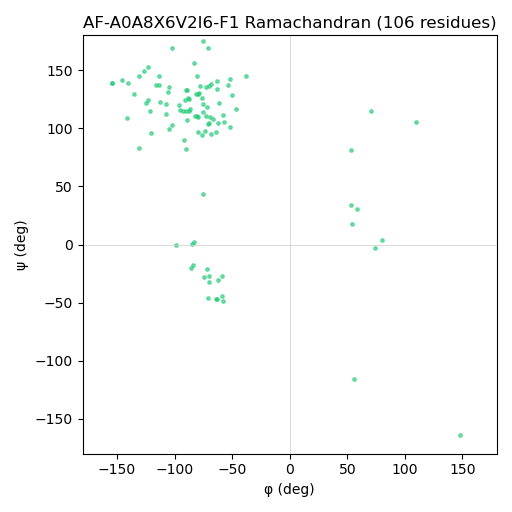 LYS A 1 103 ? 9.242 -7.788 20.755 1.00 49.84 103 LYS A O 1
ATOM 848 N N . GLU A 1 104 ? 8.810 -9.959 20.340 1.00 52.31 104 GLU A N 1
ATOM 849 C CA . GLU A 1 104 ? 9.746 -10.475 21.333 1.00 52.31 104 GLU A CA 1
ATOM 850 C C . GLU A 1 104 ? 11.150 -10.097 20.867 1.00 52.31 104 GLU A C 1
ATOM 852 O O . GLU A 1 104 ? 11.686 -10.630 19.890 1.00 52.31 104 GLU A O 1
ATOM 857 N N . GLU A 1 105 ? 11.717 -9.106 21.539 1.00 50.00 105 GLU A N 1
ATOM 858 C CA . GLU A 1 105 ? 13.121 -8.774 21.447 1.00 50.00 105 GLU A CA 1
ATOM 859 C C . GLU A 1 105 ? 13.863 -9.946 22.095 1.00 50.00 105 GLU A C 1
ATOM 861 O O . GLU A 1 105 ? 13.959 -10.058 23.316 1.00 50.00 105 GLU A O 1
ATOM 866 N N . LYS A 1 106 ? 14.306 -10.908 21.277 1.00 44.78 106 LYS A N 1
ATOM 867 C CA . LYS A 1 106 ? 15.251 -11.921 21.744 1.00 44.78 106 LYS A CA 1
ATOM 868 C C . LYS A 1 106 ? 16.538 -11.186 22.096 1.00 44.78 106 LYS A C 1
ATOM 870 O O . LYS A 1 106 ? 17.338 -10.919 21.200 1.00 44.78 106 LYS A O 1
ATOM 875 N N . LEU A 1 107 ? 16.706 -10.868 23.381 1.00 45.88 107 LEU A N 1
ATOM 876 C CA . LEU A 1 107 ? 17.998 -10.528 23.967 1.00 45.88 107 LEU A CA 1
ATOM 877 C C . LEU A 1 107 ? 19.014 -11.579 23.489 1.00 45.88 107 LEU A C 1
ATOM 879 O O . LEU A 1 107 ? 18.864 -12.773 23.764 1.00 45.88 107 LEU A O 1
ATOM 883 N N . ARG A 1 108 ? 20.006 -11.126 22.731 1.00 44.59 108 ARG A N 1
ATOM 884 C CA . ARG A 1 108 ? 21.278 -11.808 22.514 1.00 44.59 108 ARG A CA 1
ATOM 885 C C . ARG A 1 108 ? 22.373 -10.873 22.979 1.00 44.59 108 ARG A C 1
ATOM 887 O O . ARG A 1 108 ? 22.237 -9.664 22.690 1.00 44.59 108 ARG A O 1
#

Secondary structure (DSSP, 8-state):
-----------SSS----------------EE-TTS-EE-EEEEEEEEEEETTEEEEEEEEEESS-SSS----HHHHHHHT-EEETTTTEEEBTTB---PPPP-----

Nearest PDB structures (foldseek):
  5ys4-assembly1_D  TM=8.217E-01  e=1.173E-01  Leishmania major
  5yq8-assembly2_D  TM=7.519E-01  e=1.245E-01  Leishmania major
  7d66-assembly2_I  TM=7.236E-01  e=1.104E-01  Toxoplasma gondii GT1
  7d66-assembly2_J  TM=7.542E-01  e=2.012E-01  Toxoplasma gondii GT1
  7d66-assembly2_L  TM=7.238E-01  e=1.784E-01  Toxoplasma gondii GT1

Solvent-accessible surface area (backbone atoms only — not comparable to full-atom values): 7454 Å² total; per-residue (Å²): 133,84,85,76,75,66,77,69,85,78,92,75,86,80,79,90,71,88,55,74,64,61,86,54,75,83,64,90,66,87,45,60,47,97,87,65,48,80,43,54,65,77,33,51,40,67,44,77,47,72,62,88,90,45,71,46,79,44,79,39,79,42,64,54,95,59,91,64,94,76,80,86,48,70,68,53,34,62,76,50,60,47,44,80,39,76,89,78,68,28,53,40,36,74,100,40,91,50,76,71,74,79,78,82,77,76,86,126

Organism: Trichonephila clavipes (NCBI:txid2585209)

pLDDT: mean 70.55, std 21.57, range [30.97, 93.56]

Sequence (108 aa):
MGHGSREIFYFGGGIPQLFSYRPRQKTKDRVVTAQGAPCSHLGRVELQIRIREFQKPWEFHILDNMQYQCILGIDFMKASRLTLDFDQKSLIIPDHLIKQTPKEEKLR

Foldseek 3Di:
DDDDQDFDFDPDDDDTDGFRFDFDDPDPDFDADPVRHTWDFPGKGWDWDDDPPDTDIDIDTDTPPDPDPDDCDPVNCVVQVWDQDVVQRDIDGPPDGRRDDDPPPPDD

Mean predicted aligned error: 13.23 Å

Radius of gyration: 17.13 Å; Cα contacts (8 Å, |Δi|>4): 124; chains: 1; bounding box: 36×35×53 Å